Protein AF-A0A4Y7RIC3-F1 (afdb_monomer)

Mean predicted aligned error: 3.99 Å

Structure (mmCIF, N/CA/C/O backbone):
data_AF-A0A4Y7RIC3-F1
#
_entry.id   AF-A0A4Y7RIC3-F1
#
loop_
_atom_site.group_PDB
_atom_site.id
_atom_site.type_symbol
_atom_site.label_atom_id
_atom_site.label_alt_id
_atom_site.label_comp_id
_atom_site.label_asym_id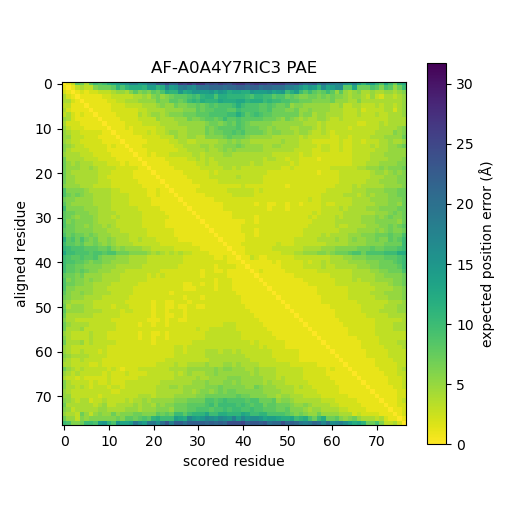
_atom_site.label_entity_id
_atom_site.label_seq_id
_atom_site.pdbx_PDB_ins_code
_atom_site.Cartn_x
_atom_site.Cartn_y
_atom_site.Cartn_z
_atom_site.occupancy
_atom_site.B_iso_or_equiv
_atom_site.auth_seq_id
_atom_site.auth_comp_id
_atom_site.auth_asym_id
_atom_site.auth_atom_id
_atom_site.pdbx_PDB_model_num
ATOM 1 N N . MET A 1 1 ? -16.124 -10.957 23.424 1.00 63.88 1 MET A N 1
ATOM 2 C CA . MET A 1 1 ? -16.121 -9.583 22.880 1.00 63.88 1 MET A CA 1
ATOM 3 C C . MET A 1 1 ? -14.833 -8.918 23.320 1.00 63.88 1 MET A C 1
ATOM 5 O O . MET A 1 1 ? -14.560 -8.937 24.514 1.00 63.88 1 MET A O 1
ATOM 9 N N . ALA A 1 2 ? -14.028 -8.421 22.379 1.00 77.75 2 ALA A N 1
ATOM 10 C CA . ALA A 1 2 ? -12.838 -7.636 22.701 1.00 77.75 2 ALA A CA 1
ATOM 11 C C . ALA A 1 2 ? -13.256 -6.249 23.214 1.00 77.75 2 ALA A C 1
ATOM 13 O O . ALA A 1 2 ? -14.234 -5.675 22.747 1.00 77.75 2 ALA A O 1
ATOM 14 N N . SER A 1 3 ? -12.529 -5.713 24.184 1.00 87.50 3 SER A N 1
ATOM 15 C CA . SER A 1 3 ? -12.698 -4.359 24.708 1.00 87.50 3 SER A CA 1
ATOM 16 C C . SER A 1 3 ? -12.136 -3.301 23.751 1.00 87.50 3 SER A C 1
ATOM 18 O O . SER A 1 3 ? -11.241 -3.573 22.950 1.00 87.50 3 SER A O 1
ATOM 20 N N . LEU A 1 4 ? -12.564 -2.042 23.906 1.00 86.38 4 LEU A N 1
ATOM 21 C CA . LEU A 1 4 ? -12.004 -0.904 23.154 1.00 86.38 4 LEU A CA 1
ATOM 22 C C . LEU A 1 4 ? -10.476 -0.787 23.298 1.00 86.38 4 LEU A C 1
ATOM 24 O O . LEU A 1 4 ? -9.781 -0.388 22.363 1.00 86.38 4 LEU A O 1
ATOM 28 N N . LYS A 1 5 ? -9.933 -1.149 24.469 1.00 88.06 5 LYS A N 1
ATOM 29 C CA . LYS A 1 5 ? -8.486 -1.153 24.721 1.00 88.06 5 LYS A CA 1
ATOM 30 C C . LYS A 1 5 ? -7.778 -2.230 23.894 1.00 88.06 5 LYS A C 1
ATOM 32 O O . LYS A 1 5 ? -6.703 -1.963 23.364 1.00 88.06 5 LYS A O 1
ATOM 37 N N . GLU A 1 6 ? -8.372 -3.414 23.773 1.00 88.94 6 GLU A N 1
ATOM 38 C CA . GLU A 1 6 ? -7.836 -4.518 22.968 1.00 88.94 6 GLU A CA 1
ATOM 39 C C . GLU A 1 6 ? -7.919 -4.210 21.472 1.00 88.94 6 GLU A C 1
ATOM 41 O O . GLU A 1 6 ? -6.917 -4.372 20.779 1.00 88.94 6 GLU A O 1
ATOM 46 N N . LEU A 1 7 ? -9.042 -3.666 20.991 1.00 88.00 7 LEU A N 1
ATOM 47 C CA . LEU A 1 7 ? -9.201 -3.245 19.592 1.00 88.00 7 LEU A CA 1
ATOM 48 C C . LEU A 1 7 ? -8.201 -2.142 19.212 1.00 88.00 7 LEU A C 1
ATOM 50 O O . LEU A 1 7 ? -7.531 -2.224 18.186 1.00 88.00 7 LEU A O 1
ATOM 54 N N . ARG A 1 8 ? -8.002 -1.143 20.084 1.00 86.56 8 ARG A N 1
ATOM 55 C CA . ARG A 1 8 ? -6.973 -0.107 19.886 1.00 86.56 8 ARG A CA 1
ATOM 56 C C . ARG A 1 8 ? -5.562 -0.696 19.813 1.00 86.56 8 ARG A C 1
ATOM 58 O O . ARG A 1 8 ? -4.733 -0.200 19.052 1.00 86.56 8 ARG A O 1
ATOM 65 N N . ASN A 1 9 ? -5.260 -1.696 20.638 1.00 91.31 9 ASN A N 1
ATOM 66 C CA . ASN A 1 9 ? -3.949 -2.341 20.632 1.00 91.31 9 ASN A CA 1
ATOM 67 C C . ASN A 1 9 ? -3.719 -3.172 19.362 1.00 91.31 9 ASN A C 1
ATOM 69 O O . ASN A 1 9 ? -2.576 -3.253 18.931 1.00 91.31 9 ASN A O 1
ATOM 73 N N . GLN A 1 10 ? -4.778 -3.708 18.749 1.00 90.06 10 GLN A N 1
ATOM 74 C CA . GLN A 1 10 ? -4.725 -4.406 17.459 1.00 90.06 10 GLN A CA 1
ATOM 75 C C . GLN A 1 10 ? -4.600 -3.441 16.268 1.00 90.06 10 GLN A C 1
ATOM 77 O O . GLN A 1 10 ? -3.873 -3.726 15.328 1.00 90.06 1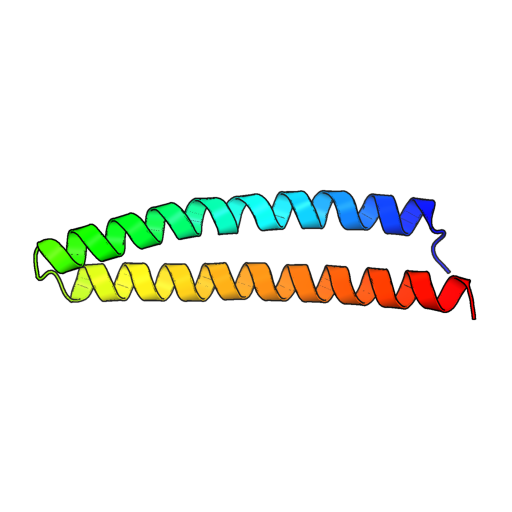0 GLN A O 1
ATOM 82 N N . ALA A 1 11 ? -5.222 -2.259 16.322 1.00 87.44 11 ALA A N 1
ATOM 83 C CA . ALA A 1 11 ? -5.157 -1.284 15.225 1.00 87.44 11 ALA A CA 1
ATOM 84 C C . ALA A 1 11 ? -3.782 -0.598 15.070 1.00 87.44 11 ALA A C 1
ATOM 86 O O . ALA A 1 11 ? -3.403 -0.179 13.978 1.00 87.44 11 ALA A O 1
ATOM 87 N N . LYS A 1 12 ? -3.026 -0.448 16.166 1.00 89.38 12 LYS A N 1
ATOM 88 C CA . LYS A 1 12 ? -1.689 0.173 16.148 1.00 89.38 12 LYS A CA 1
ATOM 89 C C . LYS A 1 12 ? -0.689 -0.529 15.215 1.00 89.38 12 LYS A C 1
ATOM 91 O O . LYS A 1 12 ? -0.108 0.183 14.402 1.00 89.38 12 LYS A O 1
ATOM 96 N N . PRO A 1 13 ? -0.454 -1.851 15.322 1.00 91.50 13 PRO A N 1
ATOM 97 C CA . PRO A 1 13 ? 0.482 -2.540 14.437 1.00 91.50 13 PRO A CA 1
ATOM 98 C C . PRO A 1 13 ? 0.042 -2.470 12.975 1.00 91.50 13 PRO A C 1
ATOM 100 O O . PRO A 1 13 ? 0.872 -2.139 12.143 1.00 91.50 13 PRO A 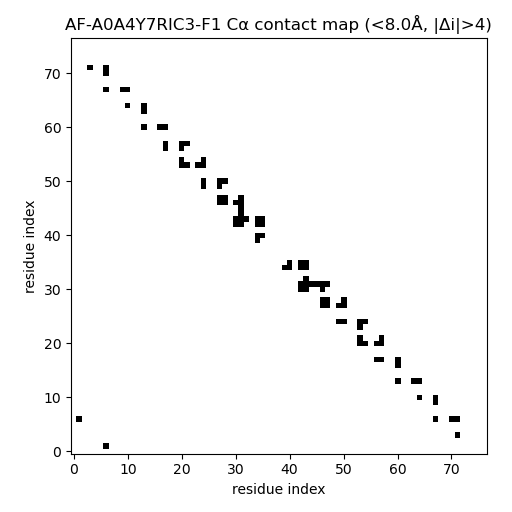O 1
ATOM 103 N N . ILE A 1 14 ? -1.255 -2.612 12.673 1.00 91.69 14 ILE A N 1
ATOM 104 C CA . ILE A 1 14 ? -1.778 -2.503 11.298 1.00 91.69 14 ILE A CA 1
ATOM 105 C C . ILE A 1 14 ? -1.409 -1.152 10.665 1.00 91.69 14 ILE A C 1
ATOM 107 O O . ILE A 1 14 ? -0.994 -1.081 9.511 1.00 91.69 14 ILE A O 1
ATOM 111 N N . ARG A 1 15 ? -1.502 -0.058 11.431 1.00 89.56 15 ARG A N 1
ATOM 112 C CA . ARG A 1 15 ? -1.092 1.270 10.952 1.00 89.56 15 ARG A CA 1
ATOM 113 C C . ARG A 1 15 ? 0.400 1.347 10.623 1.00 89.56 15 ARG A C 1
ATOM 115 O O . ARG A 1 15 ? 0.760 2.003 9.649 1.00 89.56 15 ARG A O 1
ATOM 122 N N . GLU A 1 16 ? 1.254 0.741 11.442 1.00 92.00 16 GLU A N 1
ATOM 123 C CA . GLU A 1 16 ? 2.696 0.710 11.174 1.00 92.00 16 GLU A CA 1
ATOM 124 C C . GLU A 1 16 ? 3.020 -0.224 9.998 1.00 92.00 16 GLU A C 1
ATOM 126 O O . GLU A 1 16 ? 3.843 0.127 9.158 1.00 92.00 16 GLU A O 1
ATOM 131 N N . GLU A 1 17 ? 2.302 -1.340 9.863 1.00 92.31 17 GLU A N 1
ATOM 132 C CA . GLU A 1 17 ? 2.409 -2.272 8.733 1.00 92.31 17 GLU A CA 1
ATOM 133 C C . GLU A 1 17 ? 1.980 -1.638 7.403 1.00 92.31 17 GLU A C 1
ATOM 135 O O . GLU A 1 17 ? 2.571 -1.947 6.381 1.00 92.31 17 GLU A O 1
ATOM 140 N N . ILE A 1 18 ? 1.021 -0.703 7.392 1.00 94.00 18 ILE A N 1
ATOM 141 C CA . ILE A 1 18 ? 0.648 0.062 6.182 1.00 94.00 18 ILE A CA 1
ATOM 142 C C . ILE A 1 18 ? 1.746 1.052 5.769 1.00 94.00 18 ILE A C 1
ATOM 144 O O . ILE A 1 18 ? 1.858 1.412 4.594 1.00 94.00 18 ILE A O 1
ATOM 148 N N . LYS A 1 19 ? 2.539 1.542 6.725 1.00 93.44 19 LYS A N 1
ATOM 149 C CA . LYS A 1 19 ? 3.506 2.612 6.472 1.00 93.44 19 LYS A CA 1
ATOM 150 C C . LYS A 1 19 ? 4.633 2.153 5.551 1.00 93.44 19 LYS A C 1
ATOM 152 O O . LYS A 1 19 ? 5.000 2.901 4.650 1.00 93.44 19 LYS A O 1
ATOM 157 N N . GLN A 1 20 ? 5.137 0.937 5.751 1.00 92.12 20 GLN A N 1
ATOM 158 C CA . GLN A 1 20 ? 6.219 0.392 4.934 1.00 92.12 20 GLN A CA 1
ATOM 159 C C . GLN A 1 20 ? 5.818 0.290 3.446 1.00 92.12 20 GLN A C 1
ATOM 161 O O . GLN A 1 20 ? 6.463 0.962 2.641 1.00 92.12 20 GLN A O 1
ATOM 166 N N . PRO A 1 21 ? 4.708 -0.375 3.064 1.00 94.62 21 PRO A N 1
ATOM 167 C CA . PRO A 1 21 ? 4.260 -0.405 1.675 1.00 94.62 21 PRO A CA 1
ATOM 168 C C . PRO A 1 21 ? 3.957 0.979 1.092 1.00 94.62 21 PRO A C 1
ATOM 170 O O . PRO A 1 21 ? 4.109 1.206 -0.106 1.00 94.62 21 PRO A O 1
ATOM 173 N N . GLN A 1 22 ? 3.522 1.943 1.915 1.00 93.00 22 GLN A N 1
ATOM 174 C CA . GLN A 1 22 ? 3.329 3.319 1.449 1.00 93.00 22 GLN A CA 1
ATOM 175 C C . GLN A 1 22 ? 4.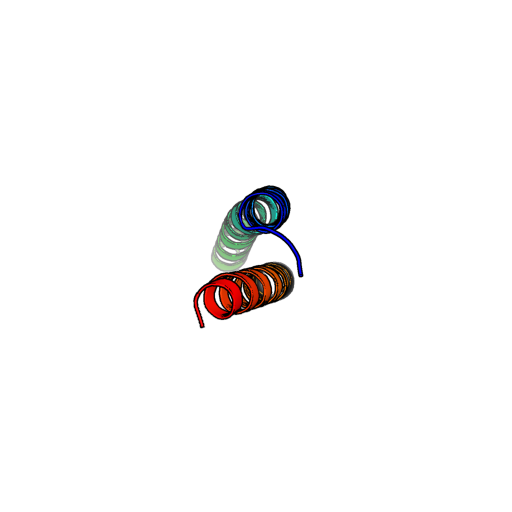635 4.019 1.077 1.00 93.00 22 GLN A C 1
ATOM 177 O O . GLN A 1 22 ? 4.628 4.822 0.140 1.00 93.00 22 GLN A O 1
ATOM 182 N N . ASP A 1 23 ? 5.708 3.775 1.826 1.00 94.88 23 ASP A N 1
ATOM 183 C CA . ASP A 1 23 ? 7.019 4.351 1.552 1.00 94.88 23 ASP A CA 1
ATOM 184 C C . ASP A 1 23 ? 7.685 3.633 0.366 1.00 94.88 23 ASP A C 1
ATOM 186 O O . ASP A 1 23 ? 8.077 4.310 -0.584 1.00 94.88 23 ASP A O 1
ATOM 190 N N . GLU A 1 24 ? 7.648 2.297 0.324 1.00 94.88 24 GLU A N 1
ATOM 191 C CA . GLU A 1 24 ? 8.121 1.483 -0.813 1.00 94.88 24 GLU A CA 1
ATOM 192 C C . GLU A 1 24 ? 7.409 1.863 -2.120 1.00 94.88 24 GLU A C 1
ATOM 194 O O . GLU A 1 24 ? 8.035 2.040 -3.163 1.00 94.88 24 GLU A O 1
ATOM 199 N N . LYS A 1 25 ? 6.099 2.142 -2.066 1.00 95.00 25 LYS A N 1
ATOM 200 C CA . LYS A 1 25 ? 5.341 2.572 -3.249 1.00 95.00 25 LYS A CA 1
ATOM 201 C C . LYS A 1 25 ? 5.862 3.891 -3.818 1.00 95.00 25 LYS A C 1
ATOM 203 O O . LYS A 1 25 ? 5.792 4.097 -5.026 1.00 95.00 25 LYS A O 1
ATOM 208 N N . LYS A 1 26 ? 6.344 4.818 -2.978 1.00 94.44 26 LYS A N 1
ATOM 209 C CA . LYS A 1 26 ? 6.926 6.084 -3.467 1.00 94.44 26 LYS A CA 1
ATOM 210 C C . LYS A 1 26 ? 8.231 5.825 -4.213 1.00 94.44 26 LYS A C 1
ATOM 212 O O . LYS A 1 26 ? 8.463 6.472 -5.231 1.00 94.44 26 LYS A O 1
ATOM 217 N N . GLU A 1 27 ? 9.045 4.895 -3.719 1.00 95.44 27 GLU A N 1
ATOM 218 C CA . GLU A 1 27 ? 10.299 4.486 -4.356 1.00 95.44 27 GLU A CA 1
ATOM 219 C C . GLU A 1 27 ? 10.029 3.808 -5.701 1.00 95.44 27 GLU A C 1
ATOM 221 O O . GLU A 1 27 ? 10.551 4.260 -6.719 1.00 95.44 27 GLU A O 1
ATOM 226 N N . ALA A 1 28 ? 9.104 2.845 -5.746 1.00 95.31 28 ALA A N 1
ATOM 227 C CA . ALA A 1 28 ? 8.679 2.210 -6.992 1.00 95.31 28 ALA A CA 1
ATOM 228 C C . ALA A 1 28 ? 8.128 3.237 -8.002 1.00 95.31 28 ALA A C 1
ATOM 230 O O . ALA A 1 28 ? 8.378 3.143 -9.205 1.00 95.31 28 ALA A O 1
ATOM 231 N N . TRP A 1 29 ? 7.443 4.289 -7.532 1.00 95.38 29 TRP A N 1
ATOM 232 C CA . TRP A 1 29 ? 6.974 5.364 -8.412 1.00 95.38 29 TRP A CA 1
ATOM 233 C C . TRP A 1 29 ? 8.100 6.186 -9.023 1.00 95.38 29 TRP A C 1
ATOM 235 O O . TRP A 1 2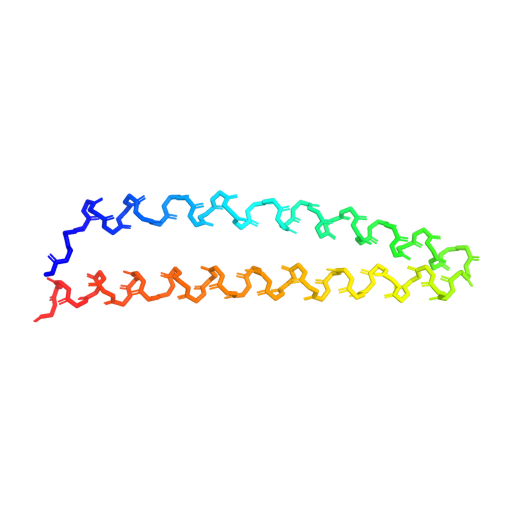9 ? 8.045 6.546 -10.202 1.00 95.38 29 TRP A O 1
ATOM 245 N N . GLN A 1 30 ? 9.134 6.455 -8.233 1.00 96.25 30 GLN A N 1
ATOM 246 C CA . GLN A 1 30 ? 10.340 7.108 -8.715 1.00 96.25 30 GLN A CA 1
ATOM 247 C C . GLN A 1 30 ? 11.058 6.226 -9.749 1.00 96.25 30 GLN A C 1
ATOM 249 O O . GLN A 1 30 ? 11.392 6.715 -10.828 1.00 96.25 30 GLN A O 1
ATOM 254 N N . SER A 1 31 ? 11.194 4.922 -9.490 1.00 95.62 31 SER A N 1
ATOM 255 C CA . SER A 1 31 ? 11.784 3.973 -10.441 1.00 95.62 31 SER A CA 1
ATOM 256 C C . SER A 1 31 ? 10.989 3.863 -11.744 1.00 95.62 31 SER A C 1
ATOM 258 O O . SER A 1 31 ? 11.587 3.847 -12.821 1.00 95.62 31 SER A O 1
ATOM 260 N N . MET A 1 32 ? 9.649 3.86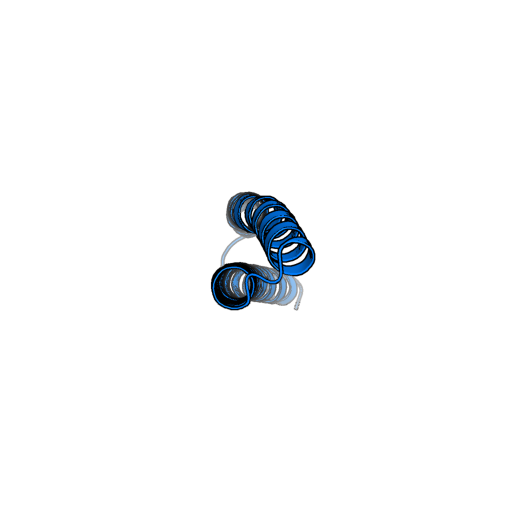3 -11.690 1.00 96.50 32 MET A N 1
ATOM 261 C CA . MET A 1 32 ? 8.830 3.907 -12.907 1.00 96.50 32 MET A CA 1
ATOM 262 C C . MET A 1 32 ? 9.110 5.177 -13.709 1.00 96.50 32 MET A C 1
ATOM 264 O O . MET A 1 32 ? 9.238 5.117 -14.933 1.00 96.50 32 MET A O 1
ATOM 268 N N . ARG A 1 33 ? 9.185 6.331 -13.037 1.00 96.56 33 ARG A N 1
ATOM 269 C CA . ARG A 1 33 ? 9.434 7.612 -13.698 1.00 96.56 33 ARG A CA 1
ATOM 270 C C . ARG A 1 33 ? 10.790 7.621 -14.397 1.00 96.56 33 ARG A C 1
ATOM 272 O O . ARG A 1 33 ? 10.858 8.002 -15.560 1.00 96.56 33 ARG A O 1
ATOM 279 N N . GLU A 1 34 ? 11.839 7.164 -13.723 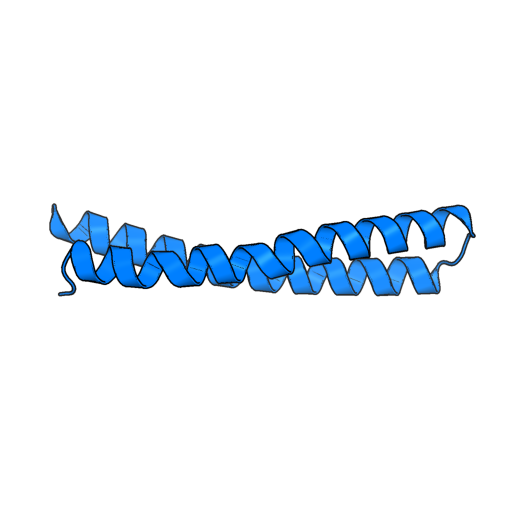1.00 97.25 34 GLU A N 1
ATOM 280 C CA . GLU A 1 34 ? 13.183 7.059 -14.301 1.00 97.25 34 GLU A CA 1
ATOM 281 C C . GLU A 1 34 ? 13.206 6.100 -15.498 1.00 97.25 34 GLU A C 1
ATOM 283 O O . GLU A 1 34 ? 13.775 6.417 -16.545 1.00 97.25 34 GLU A O 1
ATOM 288 N N . ALA A 1 35 ? 12.518 4.959 -15.395 1.00 96.75 35 ALA A N 1
ATOM 289 C CA . ALA A 1 35 ? 12.376 4.027 -16.507 1.00 96.75 35 ALA A CA 1
ATOM 290 C C . ALA A 1 35 ? 11.620 4.651 -17.694 1.00 96.75 35 ALA A C 1
ATOM 292 O O . ALA A 1 35 ? 12.006 4.432 -18.842 1.00 96.75 35 ALA A O 1
ATOM 293 N N . ALA A 1 36 ? 10.590 5.460 -17.435 1.00 95.56 36 ALA A N 1
ATOM 294 C CA . ALA A 1 36 ? 9.838 6.171 -18.466 1.00 95.56 36 ALA A CA 1
ATOM 295 C C . ALA A 1 36 ? 10.683 7.237 -19.170 1.00 95.56 36 ALA A C 1
ATOM 297 O O . ALA A 1 36 ? 10.677 7.312 -20.399 1.00 95.56 36 ALA A O 1
ATOM 298 N N . GLU A 1 37 ? 11.451 8.018 -18.409 1.00 97.56 37 GLU A N 1
ATOM 299 C CA . GLU A 1 37 ? 12.383 9.017 -18.942 1.00 97.56 37 GLU A CA 1
ATOM 300 C C . GLU A 1 37 ? 13.481 8.363 -19.804 1.00 97.56 37 GLU A C 1
ATOM 302 O O . GLU A 1 37 ? 13.889 8.926 -20.819 1.00 97.56 37 GLU A O 1
ATOM 307 N N . ALA A 1 38 ? 13.894 7.137 -19.465 1.00 97.50 38 ALA A N 1
ATOM 308 C CA . ALA A 1 38 ? 14.842 6.340 -20.244 1.00 97.50 38 ALA A CA 1
ATOM 309 C C . ALA A 1 38 ? 14.215 5.561 -21.424 1.00 97.50 38 ALA A C 1
ATOM 311 O O . ALA A 1 38 ? 14.940 4.890 -22.161 1.00 97.50 38 ALA A O 1
ATOM 312 N N . GLY A 1 39 ? 12.888 5.589 -21.602 1.00 97.12 39 GLY A N 1
ATOM 313 C CA . GLY A 1 39 ? 12.186 4.764 -22.595 1.00 97.12 39 GLY A CA 1
ATOM 314 C C . GLY A 1 39 ? 12.254 3.251 -22.322 1.00 97.12 39 GLY A C 1
ATOM 315 O O . GLY A 1 39 ? 12.023 2.442 -23.222 1.00 97.12 39 GLY A O 1
ATOM 316 N N . ASN A 1 40 ? 12.579 2.849 -21.091 1.00 97.50 40 ASN A N 1
ATOM 317 C CA . ASN A 1 40 ? 12.684 1.458 -20.662 1.00 97.50 40 ASN A CA 1
ATOM 318 C C . ASN A 1 40 ? 11.306 0.902 -20.268 1.00 97.50 40 ASN A C 1
ATOM 320 O O . ASN A 1 40 ? 10.943 0.853 -19.092 1.00 97.50 40 ASN A O 1
ATOM 324 N N . VAL A 1 41 ? 10.556 0.428 -21.262 1.00 96.81 41 VAL A N 1
ATOM 325 C CA . VAL A 1 41 ? 9.206 -0.133 -21.074 1.00 96.81 41 VAL A CA 1
ATOM 326 C C . VAL A 1 41 ? 9.188 -1.306 -20.084 1.00 96.81 41 VAL A C 1
ATOM 328 O O . VAL A 1 41 ? 8.290 -1.385 -19.251 1.00 96.81 41 VAL A O 1
ATOM 331 N N . SER A 1 42 ? 10.189 -2.194 -20.115 1.00 96.75 42 SER A N 1
ATOM 332 C CA . SER A 1 42 ? 10.274 -3.314 -19.164 1.00 96.75 42 SER A CA 1
ATOM 333 C C . SER A 1 42 ? 10.483 -2.857 -17.720 1.00 96.75 42 SER A C 1
ATOM 335 O O . SER A 1 42 ? 9.889 -3.427 -16.811 1.00 96.75 42 SER A O 1
ATOM 337 N N . GLY A 1 43 ? 11.288 -1.811 -17.507 1.00 96.12 43 GLY A N 1
ATOM 338 C CA . GLY A 1 43 ? 11.488 -1.223 -16.182 1.00 96.12 43 GLY A CA 1
ATOM 339 C C . GLY A 1 43 ? 10.227 -0.534 -15.663 1.00 96.12 43 GLY A C 1
ATOM 340 O O . GLY A 1 43 ? 9.886 -0.681 -14.494 1.00 96.12 43 GLY A O 1
ATOM 341 N N . MET A 1 44 ? 9.488 0.149 -16.545 1.00 97.38 44 MET A N 1
ATOM 342 C CA . MET A 1 44 ? 8.193 0.736 -16.189 1.00 97.38 44 MET A CA 1
ATOM 343 C C . MET A 1 44 ? 7.181 -0.333 -15.776 1.00 97.38 44 MET A C 1
ATOM 345 O O . MET A 1 44 ? 6.484 -0.146 -14.784 1.00 97.38 44 MET A O 1
ATOM 349 N N . GLN A 1 45 ? 7.099 -1.441 -16.522 1.00 97.12 45 GLN A N 1
ATOM 350 C CA . GLN A 1 45 ? 6.177 -2.531 -16.203 1.00 97.12 45 GLN A CA 1
ATOM 351 C C . GLN A 1 45 ? 6.519 -3.172 -14.855 1.00 97.12 45 GLN A C 1
ATOM 353 O O . GLN A 1 45 ? 5.625 -3.345 -14.037 1.00 97.12 45 GLN A O 1
ATOM 358 N N . ALA A 1 46 ? 7.801 -3.441 -14.591 1.00 97.19 46 ALA A N 1
ATOM 359 C CA . ALA A 1 46 ? 8.231 -4.003 -13.312 1.00 97.19 46 ALA A CA 1
ATOM 360 C C . ALA A 1 46 ? 7.851 -3.099 -12.126 1.00 97.19 46 ALA A C 1
ATOM 362 O O . ALA A 1 46 ? 7.299 -3.575 -11.138 1.00 97.19 46 ALA A O 1
ATOM 363 N N . ALA A 1 47 ? 8.071 -1.787 -12.254 1.00 96.62 47 ALA A N 1
ATOM 364 C CA . ALA A 1 47 ? 7.695 -0.825 -11.221 1.00 96.62 47 ALA A CA 1
ATOM 365 C C . ALA A 1 47 ? 6.166 -0.700 -11.046 1.00 96.62 47 ALA A C 1
ATOM 367 O O . ALA A 1 47 ? 5.679 -0.507 -9.935 1.00 96.62 47 ALA A O 1
ATOM 368 N N . LEU A 1 48 ? 5.384 -0.829 -12.125 1.00 96.50 48 LEU A N 1
ATOM 369 C CA . LEU A 1 48 ? 3.917 -0.864 -12.054 1.00 96.50 48 LEU A CA 1
ATOM 370 C C . LEU A 1 48 ? 3.394 -2.124 -11.356 1.00 96.50 48 LEU A C 1
ATOM 372 O O . LEU A 1 48 ? 2.442 -2.035 -10.575 1.00 96.50 48 LEU A O 1
ATOM 376 N N . ASP A 1 49 ? 4.003 -3.277 -11.631 1.00 97.44 49 ASP A N 1
ATOM 377 C CA . ASP A 1 49 ? 3.648 -4.545 -10.993 1.00 97.44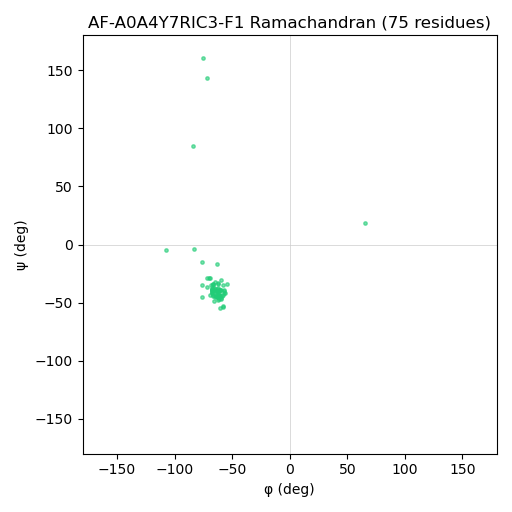 49 ASP A CA 1
ATOM 378 C C . ASP A 1 49 ? 3.932 -4.477 -9.485 1.00 97.44 49 ASP A C 1
ATOM 380 O O . ASP A 1 49 ? 3.065 -4.814 -8.678 1.00 97.44 49 ASP A O 1
ATOM 384 N N . GLU A 1 50 ? 5.088 -3.931 -9.100 1.00 97.06 50 GLU A N 1
ATOM 385 C CA . GLU A 1 50 ? 5.455 -3.691 -7.699 1.00 97.06 50 GLU A CA 1
ATOM 386 C C . GLU A 1 50 ? 4.460 -2.757 -6.995 1.00 97.06 50 GLU A C 1
ATOM 388 O O . GLU A 1 50 ? 3.952 -3.067 -5.921 1.00 97.06 50 GLU A O 1
ATOM 393 N N . ILE A 1 51 ? 4.083 -1.642 -7.625 1.00 96.75 51 ILE A N 1
ATOM 394 C CA . ILE A 1 51 ? 3.080 -0.722 -7.064 1.00 96.75 51 ILE A CA 1
ATOM 395 C C . ILE A 1 51 ? 1.722 -1.392 -6.897 1.00 96.75 51 ILE A C 1
ATOM 397 O O . ILE A 1 51 ? 1.013 -1.109 -5.929 1.00 96.75 51 ILE A O 1
ATOM 401 N N . THR A 1 52 ? 1.346 -2.253 -7.838 1.00 97.44 52 THR A N 1
ATOM 402 C CA . THR A 1 52 ? 0.082 -2.987 -7.777 1.00 97.44 52 THR A CA 1
ATOM 403 C C . THR A 1 52 ? 0.070 -3.940 -6.586 1.00 97.44 52 THR A C 1
ATOM 405 O O . THR A 1 52 ? -0.914 -3.956 -5.845 1.00 97.44 52 THR A O 1
ATOM 408 N N . ASP A 1 53 ? 1.168 -4.661 -6.351 1.00 97.31 53 ASP A N 1
ATOM 409 C CA . ASP A 1 53 ? 1.319 -5.541 -5.190 1.00 97.31 53 ASP A CA 1
ATOM 410 C C . ASP A 1 53 ? 1.259 -4.757 -3.869 1.00 97.31 53 ASP A C 1
ATOM 412 O O . ASP A 1 53 ? 0.448 -5.063 -2.994 1.00 97.31 53 ASP A O 1
ATOM 416 N N . LEU A 1 54 ? 2.008 -3.653 -3.767 1.00 97.00 54 LEU A N 1
ATOM 417 C CA . LEU A 1 54 ? 2.019 -2.790 -2.579 1.00 97.00 54 LEU A CA 1
ATOM 418 C C . LEU A 1 54 ? 0.636 -2.195 -2.274 1.00 97.00 54 LEU A C 1
ATOM 420 O O . LEU A 1 54 ? 0.228 -2.104 -1.114 1.00 97.00 54 LEU A O 1
ATOM 424 N N . LEU A 1 55 ? -0.123 -1.798 -3.301 1.00 95.88 55 LEU A N 1
ATOM 425 C CA . LEU A 1 55 ? -1.510 -1.356 -3.130 1.00 95.88 55 LEU A CA 1
ATOM 426 C C . LEU A 1 55 ? -2.428 -2.498 -2.674 1.00 95.88 55 LEU A C 1
ATOM 428 O O . LEU A 1 55 ? -3.342 -2.249 -1.885 1.00 95.88 55 LEU A O 1
ATOM 432 N N . GLY A 1 56 ? -2.182 -3.727 -3.131 1.00 96.50 56 GLY A N 1
ATOM 433 C CA . GLY A 1 56 ? -2.849 -4.934 -2.643 1.00 96.50 56 GLY A CA 1
ATOM 434 C C . GLY A 1 56 ? -2.641 -5.126 -1.142 1.00 96.50 56 GLY A C 1
ATOM 435 O O . GLY A 1 56 ? -3.616 -5.163 -0.392 1.00 96.50 56 GLY A O 1
ATOM 436 N N . GLN A 1 57 ? -1.384 -5.109 -0.693 1.00 95.56 57 GLN A N 1
ATOM 437 C CA . GLN A 1 57 ? -1.029 -5.233 0.725 1.00 95.56 57 GLN A CA 1
ATOM 438 C C . GLN A 1 57 ? -1.680 -4.134 1.584 1.00 95.56 57 GLN A C 1
ATOM 440 O O . GLN A 1 57 ? -2.244 -4.406 2.644 1.00 95.56 57 GLN A O 1
ATOM 445 N N . ILE A 1 58 ? -1.674 -2.879 1.112 1.00 94.50 58 ILE A N 1
ATOM 446 C CA . ILE A 1 58 ? -2.343 -1.767 1.810 1.00 94.50 58 ILE A CA 1
ATOM 447 C C . ILE A 1 58 ? -3.852 -2.016 1.921 1.00 94.50 58 ILE A C 1
ATOM 449 O O . ILE A 1 58 ? -4.435 -1.772 2.979 1.00 94.50 58 ILE A O 1
ATOM 453 N N . ASN A 1 59 ? -4.497 -2.487 0.851 1.00 96.12 59 ASN A N 1
ATOM 454 C CA . ASN A 1 59 ? -5.936 -2.750 0.850 1.00 96.12 59 ASN A CA 1
ATOM 455 C C . ASN A 1 59 ? -6.324 -3.857 1.836 1.00 96.12 59 ASN A C 1
ATOM 457 O O . ASN A 1 59 ? -7.325 -3.707 2.537 1.00 96.12 59 ASN A O 1
ATOM 461 N N . GLU A 1 60 ? -5.530 -4.923 1.939 1.00 95.44 60 GLU A N 1
ATOM 462 C CA . GLU A 1 60 ? -5.744 -5.991 2.925 1.00 95.44 60 GLU A CA 1
ATOM 463 C C . GLU A 1 60 ? -5.693 -5.440 4.356 1.00 95.44 60 GLU A C 1
ATOM 465 O O . GLU A 1 60 ? -6.616 -5.644 5.145 1.00 95.44 60 GLU A O 1
ATOM 470 N N . LYS A 1 61 ? -4.685 -4.621 4.667 1.00 94.38 61 LYS A N 1
ATOM 471 C CA . LYS A 1 61 ? -4.543 -3.992 5.989 1.00 94.38 61 LYS A CA 1
ATOM 472 C C . LYS A 1 61 ? -5.651 -2.982 6.300 1.00 94.38 61 LYS A C 1
ATOM 474 O O . LYS A 1 61 ? -6.089 -2.843 7.447 1.00 94.38 61 LYS A O 1
ATOM 479 N N . LEU A 1 62 ? -6.148 -2.272 5.288 1.00 92.38 62 LEU A N 1
ATOM 480 C CA . LEU A 1 62 ? -7.313 -1.398 5.440 1.00 92.38 62 LEU A CA 1
ATOM 481 C C . LEU A 1 62 ? -8.597 -2.197 5.700 1.00 92.38 62 LEU A C 1
ATOM 483 O O . LEU A 1 62 ? -9.432 -1.735 6.479 1.00 92.38 62 LEU A O 1
ATOM 487 N N . ALA A 1 63 ? -8.742 -3.388 5.113 1.00 94.56 63 ALA A N 1
ATOM 488 C CA . ALA A 1 63 ? -9.851 -4.288 5.417 1.00 94.56 63 ALA A CA 1
ATOM 489 C C . ALA A 1 63 ? -9.792 -4.773 6.875 1.00 94.56 63 ALA A C 1
ATOM 491 O O . ALA A 1 63 ? -10.784 -4.642 7.588 1.00 94.56 63 ALA A O 1
ATOM 492 N N . GLU A 1 64 ? -8.617 -5.185 7.369 1.00 93.31 64 GLU A N 1
ATOM 493 C CA . GLU A 1 64 ? -8.429 -5.528 8.790 1.00 93.31 64 GLU A CA 1
ATOM 494 C C . GLU A 1 64 ? -8.807 -4.351 9.716 1.00 93.31 64 GLU A C 1
ATOM 496 O O . GLU A 1 64 ? -9.476 -4.518 10.738 1.00 93.31 64 GLU A O 1
ATOM 501 N N . THR A 1 65 ? -8.426 -3.124 9.340 1.00 90.94 65 THR A N 1
ATOM 502 C CA . THR A 1 65 ? -8.785 -1.911 10.096 1.00 90.94 65 THR A CA 1
ATOM 503 C C . THR A 1 65 ? -10.297 -1.670 10.105 1.00 90.94 65 THR A C 1
ATOM 505 O O . THR A 1 65 ? -10.853 -1.270 11.132 1.00 90.94 65 THR A O 1
ATOM 508 N N . LYS A 1 66 ? -10.971 -1.901 8.974 1.00 91.56 66 LYS A N 1
ATOM 509 C CA . LYS A 1 66 ? -12.426 -1.775 8.856 1.00 91.56 66 LYS A CA 1
ATOM 510 C C . LYS A 1 66 ? -13.136 -2.768 9.778 1.00 91.56 66 LYS A C 1
ATOM 512 O O . LYS A 1 66 ? -14.020 -2.350 10.524 1.00 91.56 66 LYS A O 1
ATOM 517 N N . ASP A 1 67 ? -12.698 -4.022 9.808 1.00 92.81 67 ASP A N 1
ATOM 518 C CA . ASP A 1 67 ? -13.274 -5.051 10.680 1.00 92.81 67 ASP A CA 1
ATOM 519 C C . ASP A 1 67 ? -13.129 -4.682 12.166 1.00 92.81 67 ASP A C 1
ATOM 521 O O . ASP A 1 67 ? -14.053 -4.875 12.962 1.00 92.81 67 ASP A O 1
ATOM 525 N N . LEU A 1 68 ? -11.993 -4.096 12.564 1.00 91.31 68 LEU A N 1
ATOM 526 C CA . LEU A 1 68 ? -11.799 -3.596 13.931 1.00 91.31 68 LEU A CA 1
ATOM 527 C C . LEU A 1 68 ? -12.730 -2.422 14.269 1.00 91.31 68 LEU A C 1
ATOM 529 O O . LEU A 1 68 ? -13.212 -2.325 15.401 1.00 91.31 68 LEU A O 1
ATOM 533 N N . LEU A 1 69 ? -12.993 -1.526 13.312 1.00 89.00 69 LEU A N 1
ATOM 534 C CA . LEU A 1 69 ? -13.939 -0.421 13.490 1.00 89.00 69 LEU A CA 1
ATOM 535 C C . LEU A 1 69 ? -15.375 -0.930 13.642 1.00 89.00 69 LEU A C 1
ATOM 537 O O . LEU A 1 69 ? -16.088 -0.467 14.531 1.00 89.00 69 LEU A O 1
ATOM 541 N N . GLU A 1 70 ? -15.784 -1.904 12.830 1.00 92.38 70 GLU A N 1
ATOM 542 C CA . GLU A 1 70 ? -17.102 -2.538 12.932 1.00 92.38 70 GLU A CA 1
ATOM 543 C C . GLU A 1 70 ? -17.284 -3.239 14.286 1.00 92.38 70 GLU A C 1
ATOM 545 O O . GLU A 1 70 ? -18.295 -3.028 14.960 1.00 92.38 70 GLU A O 1
ATOM 550 N N . GLN A 1 71 ? -16.268 -3.974 14.756 1.00 90.25 71 GLN A N 1
ATOM 551 C CA . GLN A 1 71 ? -16.262 -4.556 16.104 1.00 90.25 71 GLN A CA 1
ATOM 552 C C . GLN A 1 71 ? -16.371 -3.490 17.196 1.00 90.25 71 GLN A C 1
ATOM 554 O O . GLN A 1 71 ? -17.069 -3.692 18.188 1.00 90.25 71 GLN A O 1
ATOM 559 N N . SER A 1 72 ? -15.701 -2.347 17.024 1.00 89.12 72 SER A N 1
ATOM 560 C CA . SER A 1 72 ? -15.776 -1.249 17.985 1.00 89.12 72 SER A CA 1
ATOM 561 C C . SER A 1 72 ? -17.162 -0.611 18.025 1.00 89.12 72 SER A C 1
ATOM 563 O O . SER A 1 72 ? -17.600 -0.233 19.107 1.00 89.12 72 SER A O 1
ATOM 565 N N . LEU A 1 73 ? -17.835 -0.460 16.882 1.00 88.06 73 LEU A N 1
ATOM 566 C CA . LEU A 1 73 ? -19.191 0.092 16.805 1.00 88.06 73 LEU A CA 1
ATOM 567 C C . LEU A 1 73 ? -20.215 -0.844 17.452 1.00 88.06 73 LEU A C 1
ATOM 569 O O . LEU A 1 73 ? -21.084 -0.372 18.181 1.00 88.06 73 LEU A O 1
ATOM 573 N N . ALA A 1 74 ? -20.057 -2.156 17.265 1.00 88.75 74 ALA A N 1
ATOM 574 C CA . ALA A 1 74 ? -20.916 -3.172 17.872 1.00 88.75 74 ALA A CA 1
ATOM 575 C C . ALA A 1 74 ? -20.865 -3.195 19.415 1.00 88.75 74 ALA A C 1
ATOM 577 O O . ALA A 1 74 ? -21.748 -3.758 20.050 1.00 88.75 74 ALA A O 1
ATOM 578 N N . LEU A 1 75 ? -19.848 -2.587 20.041 1.00 85.06 75 LEU A N 1
ATOM 579 C CA . LEU A 1 75 ? -19.787 -2.440 21.503 1.00 85.06 75 LEU A CA 1
ATOM 580 C C . LEU A 1 75 ? -20.721 -1.346 22.044 1.00 85.06 75 LEU A C 1
ATOM 582 O O . LEU A 1 75 ? -20.932 -1.282 23.254 1.00 85.06 75 LEU A O 1
ATOM 586 N N . PHE A 1 76 ? -21.231 -0.466 21.180 1.00 81.06 76 PHE A N 1
ATOM 587 C CA . PHE A 1 76 ? -22.119 0.641 21.550 1.00 81.06 76 PHE A CA 1
ATOM 588 C C . PHE A 1 76 ? -23.577 0.427 21.114 1.00 81.06 76 PHE A C 1
ATOM 590 O O . PHE A 1 76 ? -24.422 1.267 21.427 1.00 81.06 76 PHE A O 1
ATOM 597 N N . SER A 1 77 ? -23.858 -0.658 20.388 1.00 71.38 77 SER A N 1
ATOM 598 C CA . SER A 1 77 ? -25.197 -1.112 19.983 1.00 71.38 77 SER A CA 1
ATOM 599 C C . SER A 1 77 ? -25.746 -2.149 20.952 1.00 71.38 77 SER A C 1
ATOM 601 O O . SER A 1 77 ? -26.940 -2.046 21.300 1.00 71.38 77 SER A O 1
#

Secondary structure (DSSP, 8-state):
---HHHHHHHHHHHHHHHHHHHHHHHHHHHHHHHHHHTT-HHHHHHHHHHHHHHHHHHHHHHHHHHHHHHHHHHT--

Nearest PDB structures (foldseek):
  6cnn-assembly1_A  TM=8.953E-01  e=1.328E+00  Homo sapiens
  6zw4-assembly1_E  TM=8.746E-01  e=3.646E+00  Nostoc punctiforme
  6zvr-assembly1_C  TM=8.259E-01  e=5.326E+00  Nostoc punctiforme
  7o40-assembly1_F  TM=6.563E-01  e=4.407E+00  Synechocystis sp. PCC 6803 substr. Kazusa
  8qhv-assembly1_0  TM=6.306E-01  e=4.694E+00  Synechocystis sp. PCC 6803

Radius of gyration: 17.56 Å; Cα contacts (8 Å, |Δi|>4): 50; 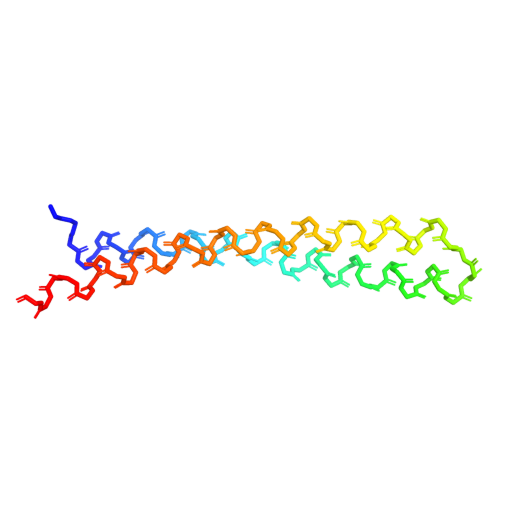chains: 1; bounding box: 40×19×47 Å

Foldseek 3Di:
DDDPVRLVVVLVVLVVQLVVLVVVLVVLVVQLVVCVVVVNPVSVVVSVVSNVVSVVSNVVSVVVNVVSVVVVVVVVD

Sequence (77 aa):
MASLKELRNQAKPIREEIKQPQDEKKEAWQSMREAAEAGNVSGMQAALDEITDLLGQINEKLAETKDLLEQSLALFS

Solvent-accessible surface area (backbone atoms only — not comparable to full-atom values): 4128 Å² total; per-residue (Å²): 134,83,50,73,70,54,47,54,63,57,46,52,57,47,57,57,62,41,45,54,41,56,52,52,37,54,52,32,50,50,49,21,49,54,19,56,77,69,68,35,63,69,48,28,50,53,23,50,52,52,37,51,50,34,51,49,56,42,50,54,46,50,49,57,49,48,54,48,49,53,56,55,52,62,75,78,109

pLDDT: mean 92.56, std 5.75, range [63.88, 97.56]

Organism: NCBI:txid258475